Protein AF-A0A699UVT8-F1 (afdb_monomer)

Mean predicted aligned error: 17.48 Å

Solvent-accessible surface area (backbone atoms only — not comparable to full-atom values): 10999 Å² total; per-residue (Å²): 109,42,64,40,89,88,80,66,43,75,41,30,38,65,53,62,60,49,70,71,56,44,76,67,56,86,50,93,58,48,53,57,75,44,43,40,40,37,40,35,43,40,80,55,97,94,38,81,39,78,33,37,40,41,39,40,35,34,30,27,36,84,79,70,66,74,47,75,49,75,49,78,46,73,61,86,76,87,73,74,91,81,60,74,82,79,51,78,92,74,49,86,47,85,69,68,80,49,79,87,64,93,66,84,85,60,91,63,70,58,76,88,50,91,71,82,69,74,50,73,65,57,52,52,52,54,52,50,50,52,50,50,54,52,52,50,50,63,70,66,47,78,83,75,72,89,68,81,78,79,82,81,79,82,86,78,89,76,84,86,83,81,86,86,84,88,82,135

Sequence (168 aa):
LYIDEQSYAFLGAAWHRTPSGIRREHVLSFEATERAYRVAYQQYAGRWHLKSIWYNTLGSPVAGQPRRHLAEFLTTAIDTAQAATIPYSERAQYNDIFLRAPTPYDSTFWKNYTTLLPSSQLQLDLLDQTRQQRAAQLLAAPTTSATSPPLPPAPARRWWQGRLRYTY

pLDDT: mean 73.07, std 15.59, range [34.66, 92.5]

Nearest PDB structures (foldseek):
  7lhd-assembly1_FD  TM=3.473E-01  e=1.057E+00  Qubevirus durum
  6qvf-assembly2_C  TM=3.773E-01  e=4.600E+00  Thermus thermophilus
  8pn9-assembly1_G  TM=2.485E-01  e=5.768E+00  Homo sapiens

Secondary structure (DSSP, 8-state):
-EE-TTT--EEEEEEE--HHHHHT---TTEEEEEEEEEEEEEEETTEEEEEEEEEEEEEEESSS--EEEEEEEE------SS-----GGGSPPGGGGS--S-----TTGGGGS---PPPHHHHHHHHHHHHHHHHHHHHHS-------PPPPPPPP------------

Radius of gyration: 25.17 Å; Cα contacts (8 Å, |Δi|>4): 153; chains: 1; bounding box: 60×41×72 Å

Organism: Tanacetum cinerariifolium (NCBI:txid118510)

Foldseek 3Di:
DDADPPVRDDQKDKDWADQVRQVPPPPVFWRWRIWIKIWGWDDDPNDTDTAKIWIWTWTDTPDDDIDIDIDMDGDPDDDPPPDDDQPPVRPDDPPNVDDPDPDPDDPCPCVPPPPPDPPPVSVVVVVVVVVVVVVVVVVPPDPPDDDDDDDDPDDDDDDDDDDDDDDD

Structure (mmCIF, N/CA/C/O backbone):
data_AF-A0A699UVT8-F1
#
_entry.id   AF-A0A699UVT8-F1
#
loop_
_atom_site.group_PDB
_atom_site.id
_atom_site.type_symbol
_atom_site.label_atom_id
_atom_site.label_alt_id
_atom_site.label_comp_id
_atom_site.label_asym_id
_atom_site.label_entity_id
_atom_site.label_seq_id
_atom_site.pdbx_PDB_ins_code
_atom_site.Cartn_x
_atom_site.Cartn_y
_atom_site.Cartn_z
_atom_site.occupancy
_atom_site.B_iso_or_equiv
_atom_site.auth_seq_id
_atom_site.auth_comp_id
_atom_site.auth_asym_id
_atom_site.auth_atom_id
_atom_site.pdbx_PDB_model_num
ATOM 1 N N . LEU A 1 1 ? 7.852 -11.864 5.067 1.00 78.38 1 LEU A N 1
ATOM 2 C CA . LEU A 1 1 ? 6.516 -11.996 5.687 1.00 78.38 1 LEU A CA 1
ATOM 3 C C . LEU A 1 1 ? 6.748 -12.100 7.181 1.00 78.38 1 LEU A C 1
ATOM 5 O O . LEU A 1 1 ? 7.618 -12.869 7.563 1.00 78.38 1 LEU A O 1
ATOM 9 N N . TYR A 1 2 ? 6.059 -11.295 7.980 1.00 77.31 2 TYR A N 1
ATOM 10 C CA . TYR A 1 2 ? 6.202 -11.266 9.434 1.00 77.31 2 TYR A CA 1
ATOM 11 C C . TYR A 1 2 ? 4.899 -11.786 10.037 1.00 77.31 2 TYR A C 1
ATOM 13 O O . TYR A 1 2 ? 3.833 -11.254 9.721 1.00 77.31 2 TYR A O 1
ATOM 21 N N . ILE A 1 3 ? 4.986 -12.845 10.836 1.00 79.81 3 ILE A N 1
ATOM 22 C CA . ILE A 1 3 ? 3.843 -13.522 11.454 1.00 79.81 3 ILE A CA 1
ATOM 23 C C . ILE A 1 3 ? 4.110 -13.580 12.954 1.00 79.81 3 ILE A C 1
ATOM 25 O O . ILE A 1 3 ? 5.229 -13.881 13.359 1.00 79.81 3 ILE A O 1
ATOM 29 N N . ASP A 1 4 ? 3.099 -13.271 13.756 1.00 73.06 4 ASP A N 1
ATOM 30 C CA . ASP A 1 4 ? 3.128 -13.523 15.192 1.00 73.06 4 ASP A CA 1
ATOM 31 C C . ASP A 1 4 ? 2.895 -15.014 15.458 1.00 73.06 4 ASP A C 1
ATOM 33 O O . ASP A 1 4 ? 1.875 -15.557 15.047 1.00 73.06 4 ASP A O 1
ATOM 37 N N . GLU A 1 5 ? 3.825 -15.694 16.126 1.00 78.31 5 GLU A N 1
ATOM 38 C CA . GLU A 1 5 ? 3.782 -17.159 16.275 1.00 78.31 5 GLU A CA 1
ATOM 39 C C . GLU A 1 5 ? 2.687 -17.653 17.231 1.00 78.31 5 GLU A C 1
ATOM 41 O O . GLU A 1 5 ? 2.274 -18.807 17.140 1.00 78.31 5 GLU A O 1
ATOM 46 N N . GLN A 1 6 ? 2.193 -16.795 18.129 1.00 77.12 6 GLN A N 1
ATOM 47 C CA . GLN A 1 6 ? 1.164 -17.162 19.107 1.00 77.12 6 GLN A CA 1
ATOM 48 C C . GLN A 1 6 ? -0.251 -17.004 18.543 1.00 77.12 6 GLN A C 1
ATOM 50 O O . GLN A 1 6 ? -1.098 -17.877 18.720 1.00 77.12 6 GLN A O 1
ATOM 55 N N . SER A 1 7 ? -0.517 -15.889 17.861 1.00 74.75 7 SER A N 1
ATOM 56 C CA . SER A 1 7 ? -1.826 -15.578 17.273 1.00 74.75 7 SER A CA 1
ATOM 57 C C . SER A 1 7 ? -1.943 -15.944 15.794 1.00 74.75 7 SER A C 1
ATOM 59 O O . SER A 1 7 ? -3.034 -15.852 15.230 1.00 74.75 7 SER A O 1
ATOM 61 N N . TYR A 1 8 ? -0.833 -16.319 15.150 1.00 74.44 8 TYR A N 1
ATOM 62 C CA . TYR A 1 8 ? -0.709 -16.506 13.700 1.00 74.44 8 TYR A CA 1
ATOM 63 C C . TYR A 1 8 ? -1.121 -15.274 12.878 1.00 74.44 8 TYR A C 1
ATOM 65 O O . TYR A 1 8 ? -1.420 -15.373 11.685 1.00 74.44 8 TYR A O 1
ATOM 73 N N . ALA A 1 9 ? -1.132 -14.090 13.495 1.00 73.56 9 ALA A N 1
ATOM 74 C CA . ALA A 1 9 ? -1.496 -12.858 12.819 1.00 73.56 9 ALA A CA 1
ATOM 75 C C . ALA A 1 9 ? -0.382 -12.384 11.878 1.00 73.56 9 ALA A C 1
ATOM 77 O O . ALA A 1 9 ? 0.798 -12.370 12.230 1.00 73.56 9 ALA A O 1
ATOM 78 N N . PHE A 1 10 ? -0.762 -11.924 10.685 1.00 76.19 10 PHE A N 1
ATOM 79 C CA . PHE A 1 10 ? 0.161 -11.268 9.764 1.00 76.19 10 PHE A CA 1
ATOM 80 C C . PHE A 1 10 ? 0.490 -9.856 10.264 1.00 76.19 10 PHE A C 1
ATOM 82 O O . PHE A 1 10 ? -0.355 -8.964 10.247 1.00 76.19 10 PHE A O 1
ATOM 89 N N . LEU A 1 11 ? 1.738 -9.645 10.674 1.00 84.94 11 LEU A N 1
ATOM 90 C CA . LEU A 1 11 ? 2.239 -8.366 11.191 1.00 84.94 11 LEU A CA 1
ATOM 91 C C . LEU A 1 11 ? 2.677 -7.422 10.075 1.00 84.94 11 LEU A C 1
ATOM 93 O O . LEU A 1 11 ? 2.678 -6.199 10.216 1.00 84.94 11 LEU A O 1
ATOM 97 N N . GLY A 1 12 ? 3.047 -7.995 8.937 1.00 86.06 12 GLY A N 1
ATOM 98 C CA . GLY A 1 12 ? 3.445 -7.238 7.771 1.00 86.06 12 GLY A CA 1
ATOM 99 C C . GLY A 1 12 ? 4.111 -8.103 6.723 1.00 86.06 12 GLY A C 1
ATOM 100 O O . GLY A 1 12 ? 4.415 -9.281 6.918 1.00 86.06 12 GLY A O 1
ATOM 101 N N . ALA A 1 13 ? 4.390 -7.491 5.588 1.00 86.12 13 ALA A N 1
ATOM 102 C CA . ALA A 1 13 ? 5.147 -8.121 4.527 1.00 86.12 13 ALA A CA 1
ATOM 103 C C . ALA A 1 13 ? 5.916 -7.060 3.754 1.00 86.12 13 ALA A C 1
ATOM 105 O O . ALA A 1 13 ? 5.446 -5.941 3.575 1.00 86.12 13 ALA A O 1
ATOM 106 N N . ALA A 1 14 ? 7.094 -7.440 3.279 1.00 90.12 14 ALA A N 1
ATOM 107 C CA . ALA A 1 14 ? 7.831 -6.706 2.271 1.00 90.12 14 ALA A CA 1
ATOM 108 C C . ALA A 1 14 ? 8.101 -7.671 1.121 1.00 90.12 14 ALA A C 1
ATOM 110 O O . ALA A 1 14 ? 8.473 -8.825 1.356 1.00 90.12 14 ALA A O 1
ATOM 111 N N . TRP A 1 15 ? 7.857 -7.222 -0.101 1.00 89.38 15 TRP A N 1
ATOM 112 C CA . TRP A 1 15 ? 8.104 -8.014 -1.297 1.00 89.38 15 TRP A CA 1
ATOM 113 C C . TRP A 1 15 ? 8.377 -7.104 -2.487 1.00 89.38 15 TRP A C 1
ATOM 115 O O . TRP A 1 15 ? 8.015 -5.927 -2.507 1.00 89.38 15 TRP A O 1
ATOM 125 N N . HIS A 1 16 ? 9.005 -7.673 -3.504 1.00 91.25 16 HIS A N 1
ATOM 126 C CA . HIS A 1 16 ? 9.209 -7.015 -4.781 1.00 91.25 16 HIS A CA 1
ATOM 127 C C . HIS A 1 16 ? 8.876 -7.987 -5.908 1.00 91.25 16 HIS A C 1
ATOM 129 O O . HIS A 1 16 ? 8.914 -9.210 -5.737 1.00 91.25 16 HIS A O 1
ATOM 135 N N . ARG A 1 17 ? 8.534 -7.452 -7.077 1.00 86.81 17 ARG A N 1
ATOM 136 C CA . ARG A 1 17 ? 8.436 -8.278 -8.280 1.00 86.81 17 ARG A CA 1
ATOM 137 C C . ARG A 1 17 ? 9.840 -8.599 -8.780 1.00 86.81 17 ARG A C 1
ATOM 139 O O . ARG A 1 17 ? 10.752 -7.775 -8.703 1.00 86.81 17 ARG A O 1
ATOM 146 N N . THR A 1 18 ? 10.018 -9.804 -9.304 1.00 88.62 18 THR A N 1
ATOM 147 C CA . THR A 1 18 ? 11.233 -10.152 -10.043 1.00 88.62 18 THR A CA 1
ATOM 148 C C . THR A 1 18 ? 11.196 -9.495 -11.424 1.00 88.62 18 THR A C 1
ATOM 150 O O . THR A 1 18 ? 10.105 -9.290 -11.964 1.00 88.62 18 THR A O 1
ATOM 153 N N . PRO A 1 19 ? 12.349 -9.241 -12.067 1.00 86.00 19 PRO A N 1
ATOM 154 C CA . PRO A 1 19 ? 12.369 -8.710 -13.431 1.00 86.00 19 PRO A CA 1
ATOM 155 C C . PRO A 1 19 ? 11.558 -9.559 -14.424 1.00 86.00 19 PRO A C 1
ATOM 157 O O . PRO A 1 19 ? 10.893 -9.028 -15.308 1.00 86.00 19 PRO A O 1
ATOM 160 N N . SER A 1 20 ? 11.571 -10.888 -14.270 1.00 84.81 20 SER A N 1
ATOM 161 C CA . SER A 1 20 ? 10.762 -11.797 -15.089 1.00 84.81 20 SER A CA 1
ATOM 162 C C . SER A 1 20 ? 9.264 -11.688 -14.803 1.00 84.81 20 SER A C 1
ATOM 164 O O . SER A 1 20 ? 8.472 -11.773 -15.737 1.00 84.81 20 SER A O 1
ATOM 166 N N . GLY A 1 21 ? 8.875 -11.481 -13.543 1.00 84.00 21 GLY A N 1
ATOM 167 C CA . GLY A 1 21 ? 7.487 -11.242 -13.155 1.00 84.00 21 GLY A CA 1
ATOM 168 C C . GLY A 1 21 ? 6.950 -9.933 -13.724 1.00 84.00 21 GLY A C 1
ATOM 169 O O . GLY A 1 21 ? 5.836 -9.914 -14.232 1.00 84.00 21 GLY A O 1
ATOM 170 N N . ILE A 1 22 ? 7.765 -8.875 -13.721 1.00 86.00 22 ILE A N 1
ATOM 171 C CA . ILE A 1 22 ? 7.383 -7.574 -14.282 1.00 86.00 22 ILE A CA 1
ATOM 172 C C . ILE A 1 22 ? 7.185 -7.661 -15.800 1.00 86.00 22 ILE A C 1
ATOM 174 O O . ILE A 1 22 ? 6.168 -7.206 -16.305 1.00 86.00 22 ILE A O 1
ATOM 178 N N . ARG A 1 23 ? 8.091 -8.327 -16.532 1.00 82.00 23 ARG A N 1
ATOM 179 C CA . ARG A 1 23 ? 7.949 -8.513 -17.992 1.00 82.00 23 ARG A CA 1
ATOM 180 C C . ARG A 1 23 ? 6.681 -9.266 -18.410 1.00 82.00 23 ARG A C 1
ATOM 182 O O . ARG A 1 23 ? 6.268 -9.157 -19.557 1.00 82.00 23 ARG A O 1
ATOM 189 N N . ARG A 1 24 ? 6.101 -10.067 -17.511 1.00 82.06 24 ARG A N 1
ATOM 190 C CA . ARG A 1 24 ? 4.865 -10.829 -17.751 1.00 82.06 24 ARG A CA 1
ATOM 191 C C . ARG A 1 24 ? 3.601 -10.060 -17.359 1.00 82.06 24 ARG A C 1
ATOM 193 O O . ARG A 1 24 ? 2.504 -10.511 -17.676 1.00 82.06 24 ARG A O 1
ATOM 200 N N . GLU A 1 25 ? 3.724 -8.932 -16.661 1.00 76.12 25 GLU A N 1
ATOM 201 C CA . GLU A 1 25 ? 2.588 -8.058 -16.379 1.00 76.12 25 GLU A CA 1
ATOM 202 C C . GLU A 1 25 ? 2.252 -7.276 -17.657 1.00 76.12 25 GLU A C 1
ATOM 204 O O . GLU A 1 25 ? 2.915 -6.303 -18.003 1.00 76.12 25 GLU A O 1
ATOM 209 N N . HIS A 1 26 ? 1.212 -7.700 -18.374 1.00 61.81 26 HIS A N 1
ATOM 210 C CA . HIS A 1 26 ? 0.688 -6.972 -19.532 1.00 61.81 26 HIS A CA 1
ATOM 211 C C . HIS A 1 26 ? -0.073 -5.713 -19.084 1.00 61.81 26 HIS A C 1
ATOM 213 O O . HIS A 1 26 ? -1.300 -5.649 -19.144 1.00 61.81 26 HIS A O 1
ATOM 219 N N . VAL A 1 27 ? 0.649 -4.704 -18.592 1.00 65.06 27 VAL A N 1
ATOM 220 C CA . VAL A 1 27 ? 0.073 -3.399 -18.250 1.00 65.06 27 VAL A CA 1
ATOM 221 C C . VAL A 1 27 ? 0.174 -2.501 -19.476 1.00 65.06 27 VAL A C 1
ATOM 223 O O . VAL A 1 27 ? 1.242 -1.998 -19.805 1.00 65.06 27 VAL A O 1
ATOM 226 N N . LEU A 1 28 ? -0.962 -2.294 -20.145 1.00 56.59 28 LEU A N 1
ATOM 227 C CA . LEU A 1 28 ? -1.067 -1.611 -21.444 1.00 56.59 28 LEU A CA 1
ATOM 228 C C . LEU A 1 28 ? -0.545 -0.162 -21.471 1.00 56.59 28 LEU A C 1
ATOM 230 O O . LEU A 1 28 ? -0.414 0.412 -22.545 1.00 56.59 28 LEU A O 1
ATOM 234 N N . SER A 1 29 ? -0.275 0.451 -20.318 1.00 67.06 29 SER A N 1
ATOM 235 C CA . SER A 1 29 ? 0.058 1.875 -20.210 1.00 67.06 29 SER A CA 1
ATOM 236 C C . SER A 1 29 ? 1.359 2.178 -19.464 1.00 67.06 29 SER A C 1
ATOM 238 O O . SER A 1 29 ? 1.746 3.347 -19.407 1.00 67.06 29 SER A O 1
ATOM 240 N N . PHE A 1 30 ? 2.037 1.176 -18.889 1.00 73.94 30 PHE A N 1
ATOM 241 C CA . PHE A 1 30 ? 3.203 1.417 -18.036 1.00 73.94 30 PHE A CA 1
ATOM 242 C C . PHE A 1 30 ? 4.158 0.218 -17.967 1.00 73.94 30 PHE A C 1
ATOM 244 O O . PHE A 1 30 ? 3.864 -0.793 -17.325 1.00 73.94 30 PHE A O 1
ATOM 251 N N . GLU A 1 31 ? 5.336 0.370 -18.567 1.00 82.75 31 GLU A N 1
ATOM 252 C CA . GLU A 1 31 ? 6.426 -0.601 -18.508 1.00 82.75 31 GLU A CA 1
ATOM 253 C C . GLU A 1 31 ? 7.241 -0.383 -17.233 1.00 82.75 31 GLU A C 1
ATOM 255 O O . GLU A 1 31 ? 8.110 0.489 -17.155 1.00 82.75 31 GLU A O 1
ATOM 260 N N . ALA A 1 32 ? 6.935 -1.162 -16.197 1.00 85.56 32 ALA A N 1
ATOM 261 C CA . ALA A 1 32 ? 7.694 -1.118 -14.957 1.00 85.56 32 ALA A CA 1
ATOM 262 C C . ALA A 1 32 ? 9.070 -1.792 -15.118 1.00 85.56 32 ALA A C 1
ATOM 264 O O . ALA A 1 32 ? 9.221 -2.793 -15.813 1.00 85.56 32 ALA A O 1
ATOM 265 N N . THR A 1 33 ? 10.070 -1.268 -14.420 1.00 87.19 33 THR A N 1
ATOM 266 C CA . THR A 1 33 ? 11.385 -1.893 -14.217 1.00 87.19 33 THR A CA 1
ATOM 267 C C . THR A 1 33 ? 11.578 -2.314 -12.764 1.00 87.19 33 THR A C 1
ATOM 269 O O . THR A 1 33 ? 12.267 -3.296 -12.491 1.00 87.19 33 THR A O 1
ATOM 272 N N . GLU A 1 34 ? 10.902 -1.634 -11.836 1.00 89.06 34 GLU A N 1
ATOM 273 C CA . GLU A 1 34 ? 10.904 -1.949 -10.411 1.00 89.06 34 GLU A CA 1
ATOM 274 C C . GLU A 1 34 ? 9.481 -1.889 -9.863 1.00 89.06 34 GLU A C 1
ATOM 276 O O . GLU A 1 34 ? 8.727 -0.967 -10.176 1.00 89.06 34 GLU A O 1
ATOM 281 N N . ARG A 1 35 ? 9.128 -2.848 -9.003 1.00 89.56 35 ARG A N 1
ATOM 282 C CA . ARG A 1 35 ? 7.918 -2.803 -8.174 1.00 89.56 35 ARG A CA 1
ATOM 283 C C . ARG A 1 35 ? 8.237 -3.372 -6.803 1.00 89.56 35 ARG A C 1
ATOM 285 O O . ARG A 1 35 ? 8.572 -4.555 -6.700 1.00 89.56 35 ARG A O 1
ATOM 292 N N . ALA A 1 36 ? 8.116 -2.547 -5.774 1.00 90.81 36 ALA A N 1
ATOM 293 C CA . ALA A 1 36 ? 8.376 -2.921 -4.394 1.00 90.81 36 ALA A CA 1
ATOM 294 C C . ALA A 1 36 ? 7.235 -2.456 -3.488 1.00 90.81 36 ALA A C 1
ATOM 296 O O . ALA A 1 36 ? 6.630 -1.402 -3.698 1.00 90.81 36 ALA A O 1
ATOM 297 N N . TYR A 1 37 ? 6.949 -3.277 -2.487 1.00 91.81 37 TYR A N 1
ATOM 298 C CA . TYR A 1 37 ? 5.797 -3.139 -1.616 1.00 91.81 37 TYR A CA 1
ATOM 299 C C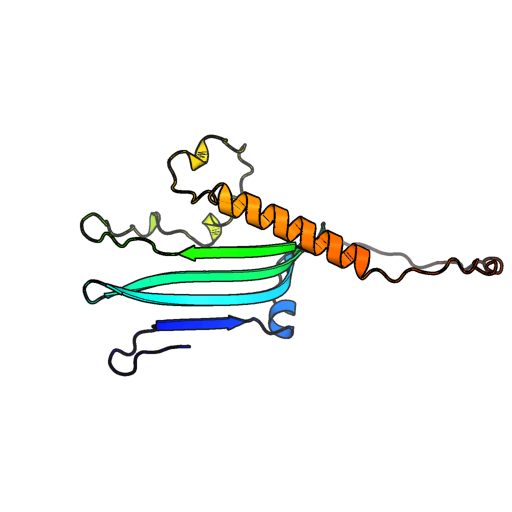 . TYR A 1 37 ? 6.207 -3.425 -0.179 1.00 91.81 37 TYR A C 1
ATOM 301 O O . TYR A 1 37 ? 6.997 -4.337 0.089 1.00 91.81 37 TYR A O 1
ATOM 309 N N . ARG A 1 38 ? 5.620 -2.679 0.751 1.00 91.75 38 ARG A N 1
ATOM 310 C CA . ARG A 1 38 ? 5.682 -2.975 2.178 1.00 91.75 38 ARG A CA 1
ATOM 311 C C . ARG A 1 38 ? 4.342 -2.661 2.822 1.00 91.75 38 ARG A C 1
ATOM 313 O O . ARG A 1 38 ? 3.756 -1.618 2.556 1.00 91.75 38 ARG A O 1
ATOM 320 N N . VAL A 1 39 ? 3.888 -3.550 3.691 1.00 90.88 39 VAL A N 1
ATOM 321 C CA . VAL A 1 39 ? 2.711 -3.357 4.536 1.00 90.88 39 VAL A CA 1
ATOM 322 C C . VAL A 1 39 ? 3.070 -3.689 5.975 1.00 90.88 39 VAL A C 1
ATOM 324 O O . VAL A 1 39 ? 3.821 -4.637 6.219 1.00 90.88 39 VAL A O 1
ATOM 327 N N . ALA A 1 40 ? 2.537 -2.915 6.911 1.00 88.38 40 ALA A N 1
ATOM 328 C CA . ALA A 1 40 ? 2.661 -3.166 8.339 1.00 88.38 40 ALA A CA 1
ATOM 329 C C . ALA A 1 40 ? 1.307 -3.005 9.030 1.00 88.38 40 ALA A C 1
ATOM 331 O O . ALA A 1 40 ? 0.504 -2.141 8.660 1.00 88.38 40 ALA A O 1
ATOM 332 N N . TYR A 1 41 ? 1.090 -3.813 10.061 1.00 88.31 41 TYR A N 1
ATOM 333 C CA . TYR A 1 41 ? -0.075 -3.774 10.932 1.00 88.31 41 TYR A CA 1
ATOM 334 C C . TYR A 1 41 ? 0.353 -3.399 12.356 1.00 88.31 41 TYR A C 1
ATOM 336 O O . TYR A 1 41 ? 1.485 -3.646 12.764 1.00 88.31 41 TYR A O 1
ATOM 344 N N . GLN A 1 42 ? -0.551 -2.783 13.112 1.00 87.81 42 GLN A N 1
ATOM 345 C CA . GLN A 1 42 ? -0.378 -2.491 14.535 1.00 87.81 42 GLN A CA 1
ATOM 346 C C . GLN A 1 42 ? -1.564 -3.043 15.322 1.00 87.81 42 GLN A C 1
ATOM 348 O O . GLN A 1 42 ? -2.694 -3.041 14.827 1.00 87.81 42 GLN A O 1
ATOM 353 N N . GLN A 1 43 ? -1.317 -3.496 16.546 1.00 88.44 43 GLN A N 1
ATOM 354 C CA . GLN A 1 43 ? -2.383 -3.937 17.434 1.00 88.44 43 GLN A CA 1
ATOM 355 C C . GLN A 1 43 ? -3.009 -2.726 18.141 1.00 88.44 43 GLN A C 1
ATOM 357 O O . GLN A 1 43 ? -2.301 -1.859 18.651 1.00 88.44 43 GLN A O 1
ATOM 362 N N . TYR A 1 44 ? -4.336 -2.660 18.170 1.00 87.12 44 TYR A N 1
ATOM 363 C CA . TYR A 1 44 ? -5.102 -1.645 18.890 1.00 87.12 44 TYR A CA 1
ATOM 364 C C . TYR A 1 44 ? -6.431 -2.253 19.351 1.00 87.12 44 TYR A C 1
ATOM 366 O O . TYR A 1 44 ? -7.085 -2.956 18.584 1.00 87.12 44 TYR A O 1
ATOM 374 N N . ALA A 1 45 ? -6.804 -2.040 20.617 1.00 87.69 45 ALA A N 1
ATOM 375 C CA . ALA A 1 45 ? -8.023 -2.597 21.222 1.00 87.69 45 ALA A CA 1
ATOM 376 C C . ALA A 1 45 ? -8.217 -4.115 20.971 1.00 87.69 45 ALA A C 1
ATOM 378 O O . ALA A 1 45 ? -9.312 -4.585 20.667 1.00 87.69 45 ALA A O 1
ATOM 379 N N . GLY A 1 46 ? -7.129 -4.891 21.056 1.00 85.94 46 GLY A N 1
ATOM 380 C CA . GLY A 1 46 ? -7.150 -6.347 20.862 1.00 85.94 46 GLY A CA 1
ATOM 381 C C . GLY A 1 46 ? -7.289 -6.815 19.407 1.00 85.94 46 GLY A C 1
ATOM 382 O O . GLY A 1 46 ? -7.397 -8.016 19.173 1.00 85.94 46 GLY A O 1
ATOM 383 N N . ARG A 1 47 ? -7.265 -5.908 18.422 1.00 85.69 47 ARG A N 1
ATOM 384 C CA . ARG A 1 47 ? -7.370 -6.229 16.990 1.00 85.69 47 ARG A CA 1
ATOM 385 C C . ARG A 1 47 ? -6.166 -5.702 16.214 1.00 85.69 47 ARG A C 1
ATOM 387 O O . ARG A 1 47 ? -5.539 -4.721 16.605 1.00 85.69 47 ARG A O 1
ATOM 394 N N . TRP A 1 48 ? -5.842 -6.358 15.103 1.00 85.94 48 TRP A N 1
ATOM 395 C CA . TRP A 1 48 ? -4.813 -5.896 14.173 1.00 85.94 48 TRP A CA 1
ATOM 396 C C . TRP A 1 48 ? -5.413 -4.915 13.168 1.00 85.94 48 TRP A C 1
ATOM 398 O O . TRP A 1 48 ? -6.408 -5.212 12.509 1.00 85.94 48 TRP A O 1
ATOM 408 N N . HIS A 1 49 ? -4.789 -3.749 13.040 1.00 87.00 49 HIS A N 1
ATOM 409 C CA . HIS A 1 49 ? -5.200 -2.679 12.139 1.00 87.00 49 HIS A CA 1
ATOM 410 C C . HIS A 1 49 ? -4.060 -2.308 11.201 1.00 87.00 49 HIS A C 1
ATOM 412 O O . HIS A 1 49 ? -2.888 -2.398 11.564 1.00 87.00 49 HIS A O 1
ATOM 418 N N . LEU A 1 50 ? -4.398 -1.870 9.989 1.00 88.81 50 LEU A N 1
ATOM 419 C CA . LEU A 1 50 ? -3.406 -1.385 9.036 1.00 88.81 50 LEU A CA 1
ATOM 420 C C . LEU A 1 50 ? -2.660 -0.186 9.638 1.00 88.81 50 LEU A C 1
ATOM 422 O O . LEU A 1 50 ? -3.292 0.777 10.072 1.00 88.81 50 LEU A O 1
ATOM 426 N N . LYS A 1 51 ? -1.326 -0.240 9.662 1.00 89.44 51 LYS A N 1
ATOM 427 C CA . LYS A 1 51 ? -0.470 0.861 10.121 1.00 89.44 51 LYS A CA 1
ATOM 428 C C . LYS A 1 51 ? 0.091 1.642 8.951 1.00 89.44 51 LYS A C 1
ATOM 430 O O . LYS A 1 51 ? -0.009 2.864 8.930 1.00 89.44 51 LYS A O 1
ATOM 435 N N . SER A 1 52 ? 0.698 0.955 7.995 1.00 89.12 52 SER A N 1
ATOM 436 C CA . SER A 1 52 ? 1.279 1.627 6.844 1.00 89.12 52 SER A CA 1
ATOM 437 C C . SER A 1 52 ? 1.288 0.754 5.606 1.00 89.12 52 SER A C 1
ATOM 439 O O . SER A 1 52 ? 1.376 -0.474 5.682 1.00 89.12 52 SER A O 1
ATOM 441 N N . ILE A 1 53 ? 1.211 1.421 4.459 1.00 91.44 53 ILE A N 1
ATOM 442 C CA . ILE A 1 53 ? 1.491 0.845 3.149 1.00 91.44 53 ILE A CA 1
ATOM 443 C C . ILE A 1 53 ? 2.538 1.731 2.499 1.00 91.44 53 ILE A C 1
ATOM 445 O O . ILE A 1 53 ? 2.448 2.955 2.539 1.00 91.44 53 ILE A O 1
ATOM 449 N N . TRP A 1 54 ? 3.523 1.099 1.890 1.00 92.50 54 TRP A N 1
ATOM 450 C CA . TRP A 1 54 ? 4.492 1.748 1.036 1.00 92.50 54 TRP A CA 1
ATOM 451 C C . TRP A 1 54 ? 4.518 1.018 -0.297 1.00 92.50 54 TRP A C 1
ATOM 453 O O . TRP A 1 54 ? 4.614 -0.212 -0.353 1.00 92.50 54 TRP A O 1
ATOM 463 N N . TYR A 1 55 ? 4.422 1.792 -1.363 1.00 90.19 55 TYR A N 1
ATOM 464 C CA . TYR A 1 55 ? 4.462 1.329 -2.734 1.00 90.19 55 TYR A CA 1
ATOM 465 C C . TYR A 1 55 ? 5.455 2.182 -3.503 1.00 90.19 55 TYR A C 1
ATOM 467 O O . TYR A 1 55 ? 5.370 3.409 -3.495 1.00 90.19 55 TYR A O 1
ATOM 475 N N . ASN A 1 56 ? 6.367 1.518 -4.201 1.00 90.19 56 ASN A N 1
ATOM 476 C CA . ASN A 1 56 ? 7.283 2.163 -5.120 1.00 90.19 56 ASN A CA 1
ATOM 477 C C . ASN A 1 56 ? 7.287 1.415 -6.441 1.00 90.19 56 ASN A C 1
ATOM 479 O O . ASN A 1 56 ? 7.407 0.187 -6.490 1.00 90.19 56 ASN A O 1
ATOM 483 N N . THR A 1 57 ? 7.166 2.167 -7.521 1.00 89.56 57 THR A N 1
ATOM 484 C CA . THR A 1 57 ? 7.284 1.651 -8.873 1.00 89.56 57 THR A CA 1
ATOM 485 C C . THR A 1 57 ? 8.096 2.606 -9.718 1.00 89.56 57 THR A C 1
ATOM 487 O O . THR A 1 57 ? 7.794 3.794 -9.789 1.00 89.56 57 THR A O 1
ATOM 490 N N . LEU A 1 58 ? 9.116 2.077 -10.381 1.00 89.81 58 LEU A N 1
ATOM 491 C CA . LEU A 1 58 ? 9.869 2.784 -11.406 1.00 89.81 58 LEU A CA 1
ATOM 492 C C . LEU A 1 58 ? 9.497 2.188 -12.755 1.00 89.81 58 LEU A C 1
ATOM 494 O O . LEU A 1 58 ? 9.393 0.969 -12.888 1.00 89.81 58 LEU A O 1
ATOM 498 N N . GLY A 1 59 ? 9.290 3.040 -13.746 1.00 87.06 59 GLY A N 1
ATOM 499 C CA . GLY A 1 59 ? 9.020 2.594 -15.100 1.00 87.06 59 GLY A CA 1
ATOM 500 C C . GLY A 1 59 ? 8.711 3.742 -16.036 1.00 87.06 59 GLY A C 1
ATOM 501 O O . GLY A 1 59 ? 8.716 4.910 -15.637 1.00 87.06 59 GLY A O 1
ATOM 502 N N . SER A 1 60 ? 8.417 3.386 -17.274 1.00 83.75 60 SER A N 1
ATOM 503 C CA . SER A 1 60 ? 8.117 4.336 -18.335 1.00 83.75 60 SER A CA 1
ATOM 504 C C . SER A 1 60 ? 6.692 4.112 -18.832 1.00 83.75 60 SER A C 1
ATOM 506 O O . SER A 1 60 ? 6.320 2.977 -19.136 1.00 83.75 60 SER A O 1
ATOM 508 N N . PRO A 1 61 ? 5.858 5.159 -18.922 1.00 79.44 61 PRO A N 1
ATOM 509 C CA . PRO A 1 61 ? 4.625 5.056 -19.685 1.00 79.44 61 PRO A CA 1
ATOM 510 C C . PRO A 1 61 ? 4.948 4.811 -21.165 1.00 79.44 61 PRO A C 1
ATOM 512 O O . PRO A 1 61 ? 5.995 5.239 -21.647 1.00 79.44 61 PRO A O 1
ATOM 515 N N . VAL A 1 62 ? 4.025 4.174 -21.895 1.00 74.19 62 VAL A N 1
ATOM 516 C CA . VAL A 1 62 ? 4.179 3.881 -23.341 1.00 74.19 62 VAL A CA 1
ATOM 517 C C . VAL A 1 62 ? 4.504 5.143 -24.150 1.00 74.19 62 VAL A C 1
ATOM 519 O O . VAL A 1 62 ? 5.265 5.100 -25.112 1.00 74.19 62 VAL A O 1
ATOM 522 N N . ALA A 1 63 ? 3.964 6.285 -23.723 1.00 73.44 63 ALA A N 1
ATOM 523 C CA . ALA A 1 63 ? 4.363 7.601 -24.192 1.00 73.44 63 ALA A CA 1
ATOM 524 C C . ALA A 1 63 ? 4.736 8.473 -22.987 1.00 73.44 63 ALA A C 1
ATOM 526 O O . ALA A 1 63 ? 3.882 8.813 -22.166 1.00 73.44 63 ALA A O 1
ATOM 527 N 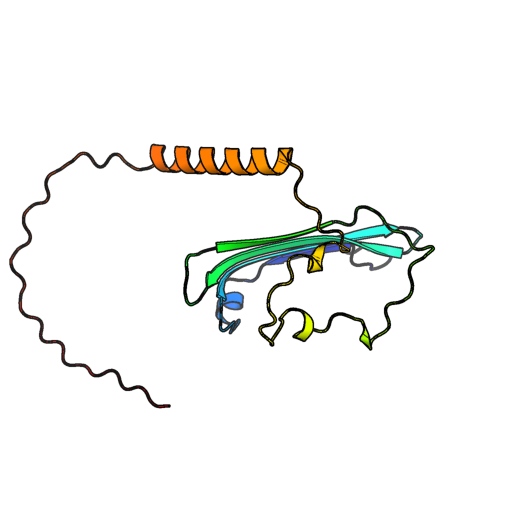N . GLY A 1 64 ? 6.015 8.832 -22.873 1.00 73.69 64 GLY A N 1
ATOM 528 C CA . GLY A 1 64 ? 6.51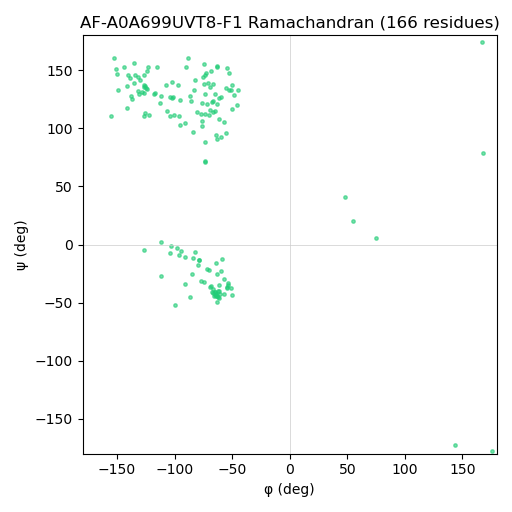0 9.754 -21.855 1.00 73.69 64 GLY A CA 1
ATOM 529 C C . GLY A 1 64 ? 7.888 9.380 -21.323 1.00 73.69 64 GLY A C 1
ATOM 530 O O . GLY A 1 64 ? 8.562 8.497 -21.842 1.00 73.69 64 GLY A O 1
ATOM 531 N N . GLN A 1 65 ? 8.313 10.099 -20.288 1.00 82.00 65 GLN A N 1
ATOM 532 C CA . GLN A 1 65 ? 9.607 9.886 -19.644 1.00 82.00 65 GLN A CA 1
ATOM 533 C C . GLN A 1 65 ? 9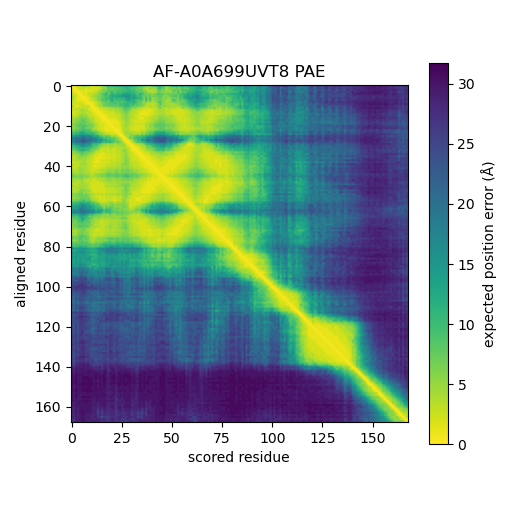.497 8.868 -18.501 1.00 82.00 65 GLN A C 1
ATOM 535 O O . GLN A 1 65 ? 8.428 8.767 -17.883 1.00 82.00 65 GLN A O 1
ATOM 540 N N . PRO A 1 66 ? 10.594 8.155 -18.177 1.00 86.56 66 PRO A N 1
ATOM 541 C CA . PRO A 1 66 ? 10.667 7.335 -16.980 1.00 86.56 66 PRO A CA 1
ATOM 542 C C . PRO A 1 66 ? 10.259 8.146 -15.752 1.00 86.56 66 PRO A C 1
ATOM 544 O O . PRO A 1 66 ? 10.711 9.276 -15.554 1.00 86.56 66 PRO A O 1
ATOM 547 N N . ARG A 1 67 ? 9.403 7.571 -14.915 1.00 83.31 67 ARG A N 1
ATOM 548 C CA . ARG A 1 67 ? 8.931 8.215 -13.692 1.00 83.31 67 ARG A CA 1
ATOM 549 C C . ARG A 1 67 ? 8.836 7.216 -12.554 1.00 83.31 67 ARG A C 1
ATOM 551 O O . ARG A 1 67 ? 8.515 6.041 -12.743 1.00 83.31 67 ARG A O 1
ATOM 558 N N . ARG A 1 68 ? 9.113 7.715 -11.352 1.00 85.19 68 ARG A N 1
ATOM 559 C CA . ARG A 1 68 ? 8.939 6.974 -10.109 1.00 85.19 68 ARG A CA 1
ATOM 560 C C . ARG A 1 68 ? 7.585 7.326 -9.505 1.00 85.19 68 ARG A C 1
ATOM 562 O O . ARG A 1 68 ? 7.294 8.491 -9.258 1.00 85.19 68 ARG A O 1
ATOM 569 N N . HIS A 1 69 ? 6.775 6.307 -9.268 1.00 84.06 69 HIS A N 1
ATOM 570 C CA . HIS A 1 69 ? 5.526 6.388 -8.533 1.00 84.06 69 HIS A CA 1
ATOM 571 C C . HIS A 1 69 ? 5.759 5.888 -7.118 1.00 84.06 69 HIS A C 1
ATOM 573 O O . HIS A 1 69 ? 5.982 4.696 -6.915 1.00 84.06 69 HIS A O 1
ATOM 579 N N . LEU A 1 70 ? 5.685 6.805 -6.162 1.00 86.31 70 LEU A N 1
ATOM 580 C CA . LEU A 1 70 ? 5.719 6.497 -4.744 1.00 86.31 70 LEU A CA 1
ATOM 581 C C . LEU A 1 70 ? 4.345 6.802 -4.153 1.00 86.31 70 LEU A C 1
ATOM 583 O O . LEU A 1 70 ? 3.806 7.886 -4.367 1.00 86.31 70 LEU A O 1
ATOM 587 N N . ALA A 1 71 ? 3.777 5.831 -3.449 1.00 82.81 71 ALA A N 1
ATOM 588 C CA . ALA A 1 71 ? 2.563 6.020 -2.674 1.00 82.81 71 ALA A CA 1
ATOM 589 C C . ALA A 1 71 ? 2.795 5.510 -1.256 1.00 82.81 71 ALA A C 1
ATOM 591 O O . ALA A 1 71 ? 3.287 4.398 -1.049 1.00 82.81 71 ALA A O 1
ATOM 592 N N . GLU A 1 72 ? 2.423 6.340 -0.291 1.00 85.56 72 GLU A N 1
ATOM 593 C CA . GLU A 1 72 ? 2.539 6.043 1.126 1.00 85.56 72 GLU A CA 1
ATOM 594 C C . GLU A 1 72 ? 1.189 6.252 1.792 1.00 85.56 72 GLU A C 1
ATOM 596 O O . GLU A 1 72 ? 0.475 7.217 1.524 1.00 85.56 72 GLU A O 1
ATOM 601 N N . PHE A 1 73 ? 0.848 5.321 2.666 1.00 86.25 73 PHE A N 1
ATOM 602 C CA . PHE A 1 73 ? -0.292 5.414 3.554 1.00 86.25 73 PHE A CA 1
ATOM 603 C C . PHE A 1 73 ? 0.214 5.223 4.977 1.00 86.25 73 PHE A C 1
ATOM 605 O O . PHE A 1 73 ? 0.988 4.297 5.239 1.00 86.25 73 PHE A O 1
ATOM 612 N N . LEU A 1 74 ? -0.240 6.074 5.894 1.00 86.75 74 LEU A N 1
ATOM 613 C CA . LEU A 1 74 ? 0.092 5.990 7.307 1.00 86.75 74 LEU A CA 1
ATOM 614 C C . LEU A 1 74 ? -1.154 6.243 8.153 1.00 86.75 74 LEU A C 1
ATOM 616 O O . LEU A 1 74 ? -1.778 7.297 8.065 1.00 86.75 74 LEU A O 1
ATOM 620 N N . THR A 1 75 ? -1.460 5.298 9.031 1.00 84.69 75 THR A N 1
ATOM 621 C CA . THR A 1 75 ? -2.488 5.457 10.056 1.00 84.69 75 THR A CA 1
ATOM 622 C C . THR A 1 75 ? -1.943 6.313 11.196 1.00 84.69 75 THR A C 1
ATOM 624 O O . THR A 1 75 ? -1.037 5.896 11.935 1.00 84.69 75 THR A O 1
ATOM 627 N N . THR A 1 76 ? -2.507 7.511 11.335 1.00 84.12 76 THR A N 1
ATOM 628 C CA . THR A 1 76 ? -2.178 8.484 12.388 1.00 84.12 76 THR A CA 1
ATOM 629 C C . THR A 1 76 ? -3.054 8.318 13.627 1.00 84.12 76 THR A C 1
ATOM 631 O O . THR A 1 76 ? -2.559 8.476 14.739 1.00 84.12 76 THR A O 1
ATOM 634 N N . ALA A 1 77 ? -4.316 7.923 13.453 1.00 82.44 77 ALA A N 1
ATOM 635 C CA . ALA A 1 77 ? -5.256 7.638 14.531 1.00 82.44 77 ALA A CA 1
ATOM 636 C C . ALA A 1 77 ? -6.166 6.458 14.160 1.00 82.44 77 ALA A C 1
ATOM 638 O O . ALA A 1 77 ? -6.417 6.203 12.982 1.00 82.44 77 ALA A O 1
ATOM 639 N N . ILE A 1 78 ? -6.651 5.741 15.176 1.00 84.44 78 ILE A N 1
ATOM 640 C CA . ILE A 1 78 ? -7.678 4.708 15.032 1.00 84.44 78 ILE A CA 1
ATOM 641 C C . ILE A 1 78 ? -8.835 5.110 15.940 1.00 84.44 78 ILE A C 1
ATOM 643 O O . ILE A 1 78 ? -8.695 5.073 17.160 1.00 84.44 78 ILE A O 1
ATOM 647 N N . ASP A 1 79 ? -9.965 5.473 15.341 1.00 83.94 79 ASP A N 1
ATOM 648 C CA . ASP A 1 79 ? -11.226 5.654 16.054 1.00 83.94 79 ASP A CA 1
ATOM 649 C C . ASP A 1 79 ? -12.146 4.477 15.721 1.00 83.94 79 ASP A C 1
ATOM 651 O O . ASP A 1 79 ? -12.527 4.270 14.570 1.00 83.94 79 ASP A O 1
ATOM 655 N N . THR A 1 80 ? -12.456 3.672 16.735 1.00 82.12 80 THR A N 1
ATOM 656 C CA . THR A 1 80 ? -13.390 2.542 16.613 1.00 82.12 80 THR A CA 1
ATOM 657 C C . THR A 1 80 ? -14.757 2.837 17.221 1.00 82.12 80 THR A C 1
ATOM 659 O O . THR A 1 80 ? -15.672 2.038 17.042 1.00 82.12 80 THR A O 1
ATOM 662 N N . ALA A 1 81 ? -14.922 3.972 17.908 1.00 82.38 81 ALA A N 1
ATOM 663 C CA . ALA A 1 81 ? -16.165 4.330 18.579 1.00 82.38 81 ALA A CA 1
ATOM 664 C C . ALA A 1 81 ? -17.244 4.774 17.582 1.00 82.38 81 ALA A C 1
ATOM 666 O O . ALA A 1 81 ? -18.424 4.516 17.805 1.00 82.38 81 ALA A O 1
ATOM 667 N N . GLN A 1 82 ? -16.842 5.407 16.474 1.00 73.19 82 GLN A N 1
ATOM 668 C CA . GLN A 1 82 ? -17.761 5.907 15.440 1.00 73.19 82 GLN A CA 1
ATOM 669 C C . GLN A 1 82 ? -17.661 5.166 14.098 1.00 73.19 82 GLN A C 1
ATOM 671 O O . GLN A 1 82 ? -18.344 5.518 13.137 1.00 73.19 82 GLN A O 1
ATOM 676 N N . ALA A 1 83 ? -16.818 4.136 14.003 1.00 70.31 83 ALA A N 1
ATOM 677 C CA . ALA A 1 83 ? -16.587 3.435 12.747 1.00 70.31 83 ALA A CA 1
ATOM 678 C C . ALA A 1 83 ? -17.752 2.488 12.406 1.00 70.31 83 ALA A C 1
ATOM 680 O O . ALA A 1 83 ? -17.892 1.410 12.987 1.00 70.31 83 ALA A O 1
ATOM 681 N N . ALA A 1 84 ? -18.568 2.865 11.419 1.00 74.38 84 ALA A N 1
ATOM 682 C CA . ALA A 1 84 ? -19.532 1.956 10.811 1.00 74.38 84 ALA A CA 1
ATOM 683 C C . ALA A 1 84 ? -18.818 0.922 9.925 1.00 74.38 84 ALA A C 1
ATOM 685 O O . ALA A 1 84 ? -17.798 1.202 9.291 1.00 74.38 84 ALA A O 1
ATOM 686 N N . THR A 1 85 ? -19.365 -0.294 9.854 1.00 78.31 85 THR A N 1
ATOM 687 C CA . THR A 1 85 ? -18.870 -1.289 8.893 1.00 78.31 85 THR A CA 1
ATOM 688 C C . THR A 1 85 ? -19.200 -0.814 7.484 1.00 78.31 85 THR A C 1
ATOM 690 O O . THR A 1 85 ? -20.372 -0.623 7.178 1.00 78.31 85 THR A O 1
ATOM 693 N N . ILE A 1 86 ? -18.188 -0.670 6.621 1.00 76.50 86 ILE A N 1
ATOM 694 C CA . ILE A 1 86 ? -18.398 -0.281 5.221 1.00 76.50 86 ILE A CA 1
ATOM 695 C C . ILE A 1 86 ? -19.183 -1.406 4.516 1.00 76.50 86 ILE A C 1
ATOM 697 O O . ILE A 1 86 ? -18.662 -2.537 4.406 1.00 76.50 86 ILE A O 1
ATOM 701 N N . PRO A 1 87 ? -20.426 -1.144 4.063 1.00 79.50 87 PRO A N 1
ATOM 702 C CA . PRO A 1 87 ? -21.241 -2.137 3.379 1.00 79.50 87 PRO A CA 1
ATOM 703 C C . PRO A 1 87 ? -20.565 -2.552 2.075 1.00 79.50 87 PRO A C 1
ATOM 705 O O . PRO A 1 87 ? -19.789 -1.802 1.489 1.00 79.50 87 PRO A O 1
ATOM 708 N N . TYR A 1 88 ? -20.833 -3.775 1.617 1.00 73.94 88 TYR A N 1
ATOM 709 C CA . TYR A 1 88 ? -20.122 -4.355 0.473 1.00 73.94 88 TYR A CA 1
ATOM 710 C C . TYR A 1 88 ? -20.165 -3.468 -0.782 1.00 73.94 88 TYR A C 1
ATOM 712 O O . TYR A 1 88 ? -19.157 -3.347 -1.471 1.00 73.94 88 TYR A O 1
ATOM 720 N N . SER A 1 89 ? -21.299 -2.807 -1.027 1.00 76.62 89 SER A N 1
ATOM 721 C CA . SER A 1 89 ? -21.512 -1.879 -2.143 1.00 76.62 89 SER A CA 1
ATOM 722 C C . SER A 1 89 ? -20.628 -0.631 -2.111 1.00 76.62 89 SER A C 1
ATOM 724 O O . SER A 1 89 ? -20.375 -0.056 -3.160 1.00 76.62 89 SER A O 1
ATOM 726 N N . GLU A 1 90 ? -20.168 -0.209 -0.933 1.00 69.69 90 GLU A N 1
ATOM 727 C CA . GLU A 1 90 ? -19.322 0.980 -0.747 1.00 69.69 90 GLU A CA 1
ATOM 728 C C . GLU A 1 90 ? -17.832 0.629 -0.645 1.00 69.69 90 GLU A C 1
ATOM 730 O O . GLU A 1 90 ? -16.975 1.507 -0.533 1.00 69.69 90 GLU A O 1
ATOM 735 N N . ARG A 1 91 ? -17.485 -0.663 -0.666 1.00 77.06 91 ARG A N 1
ATOM 736 C CA . ARG A 1 91 ? -16.084 -1.086 -0.676 1.00 77.06 91 ARG A CA 1
ATOM 737 C C . ARG A 1 91 ? -15.498 -0.810 -2.048 1.00 77.06 91 ARG A C 1
ATOM 739 O O . ARG A 1 91 ? -16.044 -1.291 -3.039 1.00 77.06 91 ARG A O 1
ATOM 746 N N . ALA A 1 92 ? -14.349 -0.136 -2.069 1.00 70.38 92 ALA A N 1
ATOM 747 C CA . ALA A 1 92 ? -13.590 0.108 -3.288 1.00 70.38 92 ALA A CA 1
ATOM 748 C C . ALA A 1 92 ? -13.384 -1.199 -4.069 1.00 70.38 92 ALA A C 1
ATOM 750 O O . ALA A 1 92 ? -12.740 -2.142 -3.595 1.00 70.38 92 ALA A O 1
ATOM 751 N N . GLN A 1 93 ? -13.950 -1.248 -5.267 1.00 66.75 93 GLN A N 1
ATOM 752 C CA . GLN A 1 93 ? -13.782 -2.322 -6.228 1.00 66.75 93 GLN A CA 1
ATOM 753 C C . GLN A 1 93 ? -12.562 -2.041 -7.102 1.00 66.75 93 GLN A C 1
ATOM 755 O O . GLN A 1 93 ? -12.110 -0.907 -7.254 1.00 66.75 93 GLN A O 1
ATOM 760 N N . TYR A 1 94 ? -12.042 -3.082 -7.752 1.00 54.16 94 TYR A N 1
ATOM 761 C CA . TYR A 1 94 ? -10.903 -2.947 -8.665 1.00 54.16 94 TYR A CA 1
ATOM 762 C C . TYR A 1 94 ? -11.129 -1.880 -9.754 1.00 54.16 94 TYR A C 1
ATOM 764 O O . TYR A 1 94 ? -10.203 -1.174 -10.147 1.00 54.16 94 TYR A O 1
ATOM 772 N N . ASN A 1 95 ? -12.374 -1.739 -10.218 1.00 55.53 95 ASN A N 1
ATOM 773 C CA . ASN A 1 95 ? -12.741 -0.765 -11.242 1.00 55.53 95 ASN A CA 1
ATOM 774 C C . ASN A 1 95 ? -12.895 0.671 -10.713 1.00 55.53 95 ASN A C 1
ATOM 776 O O . ASN A 1 95 ? -12.901 1.582 -11.533 1.00 55.53 95 ASN A O 1
ATOM 780 N N . ASP A 1 96 ? -12.956 0.889 -9.397 1.00 57.84 96 ASP A N 1
ATOM 781 C CA . ASP A 1 96 ? -13.093 2.232 -8.807 1.00 57.84 96 ASP A CA 1
ATOM 782 C C . ASP A 1 96 ? -11.753 2.981 -8.763 1.00 57.84 96 ASP A C 1
ATOM 784 O O . ASP A 1 96 ? -11.712 4.203 -8.654 1.00 57.84 96 ASP A O 1
ATOM 788 N N . ILE A 1 97 ? -10.637 2.252 -8.888 1.00 56.44 97 ILE A N 1
ATOM 789 C CA . ILE A 1 97 ? -9.273 2.809 -8.888 1.00 56.44 97 ILE A CA 1
ATOM 790 C C . ILE A 1 97 ? -9.002 3.610 -10.173 1.00 56.44 97 ILE A C 1
ATOM 792 O O . ILE A 1 97 ? -8.139 4.489 -10.197 1.00 56.44 97 ILE A O 1
ATOM 796 N N . PHE A 1 98 ? -9.754 3.339 -11.242 1.00 52.47 98 PHE A N 1
ATOM 797 C CA . PHE A 1 98 ? -9.619 4.034 -12.514 1.00 52.47 98 PHE A CA 1
ATOM 798 C C . PHE A 1 98 ? -10.966 4.582 -12.956 1.00 52.47 98 PHE A C 1
ATOM 800 O O . PHE A 1 98 ? -11.847 3.837 -13.386 1.00 52.47 98 PHE A O 1
ATOM 807 N N . LEU A 1 99 ? -11.094 5.907 -12.935 1.00 49.91 99 LEU A N 1
ATOM 808 C CA . LEU A 1 99 ? -12.205 6.566 -13.598 1.00 49.91 99 LEU A CA 1
ATOM 809 C C . LEU A 1 99 ? -12.127 6.252 -15.102 1.00 49.91 99 LEU A C 1
ATOM 811 O O . LEU A 1 99 ? -11.236 6.729 -15.803 1.00 49.91 99 LEU A O 1
ATOM 815 N N . ARG A 1 100 ? -13.041 5.416 -15.606 1.00 54.44 100 ARG A N 1
ATOM 816 C CA . ARG A 1 100 ? -13.140 5.116 -17.047 1.00 54.44 100 ARG A CA 1
ATOM 817 C C . ARG A 1 100 ? -13.842 6.226 -17.833 1.00 54.44 100 ARG A C 1
ATOM 819 O O . ARG A 1 100 ? -13.785 6.227 -19.058 1.00 54.44 100 ARG A O 1
ATOM 826 N N . ALA A 1 101 ? -14.500 7.154 -17.140 1.00 56.81 101 ALA A N 1
ATOM 827 C CA . ALA A 1 101 ? -15.174 8.297 -17.734 1.00 56.81 101 ALA A CA 1
ATOM 828 C C . ALA A 1 101 ? -14.315 9.559 -17.551 1.00 56.81 101 ALA A C 1
ATOM 830 O O . ALA A 1 101 ? -13.944 9.863 -16.419 1.00 56.81 101 ALA A O 1
ATOM 831 N N . PRO A 1 102 ? -13.994 10.308 -18.618 1.00 56.09 102 PRO A N 1
ATOM 832 C CA . PRO A 1 102 ? -13.356 11.608 -18.484 1.00 56.09 102 PRO A CA 1
ATOM 833 C C . PRO A 1 102 ? -14.387 12.624 -17.976 1.00 56.09 102 PRO A C 1
ATOM 835 O O . PRO A 1 102 ? -15.065 13.284 -18.760 1.00 56.09 102 PRO A O 1
ATOM 838 N N . THR A 1 103 ? -14.539 12.743 -16.660 1.00 64.00 103 THR A N 1
ATOM 839 C CA . THR A 1 103 ? -15.240 13.881 -16.054 1.00 64.00 103 THR A CA 1
ATOM 840 C C . THR A 1 103 ? -14.284 15.069 -15.941 1.00 64.00 103 THR A C 1
ATOM 842 O O . THR A 1 103 ? -13.108 14.880 -15.615 1.00 64.00 103 THR A O 1
ATOM 845 N N . PRO A 1 104 ? -14.757 16.304 -16.186 1.00 74.25 104 PRO A N 1
ATOM 846 C CA . PRO A 1 104 ? -13.997 17.504 -15.864 1.00 74.25 104 PRO A CA 1
ATOM 847 C C . PRO A 1 104 ? -13.546 17.472 -14.401 1.00 74.25 104 PRO A C 1
ATOM 849 O O . PRO A 1 104 ? -14.338 17.166 -13.511 1.00 74.25 104 PRO A O 1
ATOM 852 N N . TYR A 1 105 ? -12.269 17.768 -14.161 1.00 67.25 105 TYR A N 1
ATOM 853 C CA . TYR A 1 105 ? -11.718 17.818 -12.812 1.00 67.25 105 TYR A CA 1
ATOM 854 C C . TYR A 1 105 ? -12.344 18.981 -12.034 1.00 67.25 105 TYR A C 1
ATOM 856 O O . TYR A 1 105 ? -12.130 20.145 -12.371 1.00 67.25 105 TYR A O 1
ATOM 864 N N . ASP A 1 106 ? -13.107 18.663 -10.990 1.00 76.44 106 ASP A N 1
ATOM 865 C CA . ASP A 1 106 ? -13.607 19.645 -10.033 1.00 76.44 106 ASP A CA 1
ATOM 866 C C . ASP A 1 106 ? -12.496 19.979 -9.030 1.00 76.44 106 ASP A C 1
ATOM 868 O O . ASP A 1 106 ? -12.067 19.140 -8.234 1.00 76.44 106 ASP A O 1
ATOM 872 N N . SER A 1 107 ? -12.026 21.225 -9.056 1.00 69.19 107 SER A N 1
ATOM 873 C CA . SER A 1 107 ? -10.973 21.710 -8.160 1.00 69.19 107 SER A CA 1
ATOM 874 C C . SER A 1 107 ? -11.380 21.703 -6.684 1.00 69.19 107 SER A C 1
ATOM 876 O O . SER A 1 107 ? -10.511 21.762 -5.813 1.00 69.19 107 SER A O 1
ATOM 878 N N . THR A 1 108 ? -12.676 21.597 -6.388 1.00 78.88 108 THR A N 1
ATOM 879 C CA . THR A 1 108 ? -13.213 21.499 -5.029 1.00 78.88 108 THR A CA 1
ATOM 880 C C . THR A 1 108 ? -13.432 20.062 -4.559 1.00 78.88 108 THR A C 1
ATOM 882 O O . THR A 1 108 ? -13.696 19.862 -3.374 1.00 78.88 108 THR A O 1
ATOM 885 N N . PHE A 1 109 ? -13.241 19.059 -5.426 1.00 70.00 109 PHE A N 1
ATOM 886 C CA . PHE A 1 109 ? -13.483 17.641 -5.129 1.00 70.00 109 PHE A CA 1
ATOM 887 C C . PHE A 1 109 ? -12.809 17.178 -3.828 1.00 70.00 109 PHE A C 1
ATOM 889 O O . PHE A 1 109 ? -13.428 16.518 -2.997 1.00 70.00 109 PHE A O 1
ATOM 896 N N . TRP A 1 110 ? -11.556 17.583 -3.609 1.00 63.31 110 TRP A N 1
ATOM 897 C CA . TRP A 1 110 ? -10.771 17.192 -2.434 1.00 63.31 110 TRP A CA 1
ATOM 898 C C . TRP A 1 110 ? -11.046 18.024 -1.179 1.00 63.31 110 TRP A C 1
ATOM 900 O O . TRP A 1 110 ? -10.545 17.680 -0.115 1.00 63.31 110 TRP A O 1
ATOM 910 N N . LYS A 1 111 ? -11.850 19.094 -1.255 1.00 65.56 111 LYS A N 1
ATOM 911 C CA . LYS A 1 111 ? -12.048 20.054 -0.152 1.00 65.56 111 LYS A CA 1
ATOM 912 C C . LYS A 1 111 ? -12.547 19.399 1.143 1.00 65.56 111 LYS A C 1
ATOM 914 O O . LYS A 1 111 ? -12.234 19.886 2.224 1.00 65.56 111 LYS A O 1
ATOM 919 N N . ASN A 1 112 ? -13.298 18.303 1.023 1.00 61.94 112 ASN A N 1
ATOM 920 C CA . ASN A 1 112 ? -13.873 17.571 2.155 1.00 61.94 112 ASN A CA 1
ATOM 921 C C . ASN A 1 112 ? -13.119 16.275 2.496 1.00 61.94 112 ASN A C 1
ATOM 923 O O . ASN A 1 112 ? -13.493 15.585 3.440 1.00 61.94 112 ASN A O 1
ATOM 927 N N . TYR A 1 113 ? -12.074 15.931 1.742 1.00 56.00 113 TYR A N 1
ATOM 928 C CA . TYR A 1 113 ? -11.251 14.756 2.003 1.00 56.00 113 TYR A CA 1
ATOM 929 C C . TYR A 1 113 ? -9.946 15.189 2.666 1.00 56.00 113 TYR A C 1
ATOM 931 O O . TYR A 1 113 ? -9.333 16.185 2.287 1.00 56.00 113 TYR A O 1
ATOM 939 N N . THR A 1 114 ? -9.485 14.423 3.653 1.00 51.00 114 THR A N 1
ATOM 940 C CA . THR A 1 114 ? -8.189 14.650 4.299 1.00 51.00 114 THR A CA 1
ATOM 941 C C . THR A 1 114 ? -7.057 14.226 3.360 1.00 51.00 114 THR A C 1
ATOM 943 O O . THR A 1 114 ? -6.401 13.208 3.561 1.00 51.00 114 THR A O 1
ATOM 946 N N . THR A 1 115 ? -6.807 14.991 2.301 1.00 51.19 115 THR A N 1
ATOM 947 C CA . THR A 1 115 ? -5.517 14.932 1.616 1.00 51.19 115 THR A CA 1
ATOM 948 C C . THR A 1 115 ? -4.486 15.545 2.550 1.00 51.19 115 THR A C 1
ATOM 950 O O . THR A 1 115 ? -4.531 16.745 2.822 1.00 51.19 115 THR A O 1
ATOM 953 N N . LEU A 1 116 ? -3.572 14.720 3.067 1.00 54.47 116 LEU A N 1
ATOM 954 C CA . LEU A 1 116 ? -2.372 15.206 3.741 1.00 54.47 116 LEU A CA 1
ATOM 955 C C . LEU A 1 116 ? -1.551 15.971 2.703 1.00 54.47 116 LEU A C 1
ATOM 957 O O . LEU A 1 116 ? -0.763 15.390 1.959 1.00 54.47 116 LEU A O 1
ATOM 961 N N . LEU A 1 117 ? -1.784 17.277 2.605 1.00 59.47 117 LEU A N 1
ATOM 962 C CA . LEU A 1 117 ? -0.891 18.141 1.858 1.00 59.47 117 LEU A CA 1
ATOM 963 C C . LEU A 1 117 ? 0.456 18.112 2.591 1.00 59.47 117 LEU A C 1
ATOM 965 O O . LEU A 1 117 ? 0.477 18.288 3.814 1.00 59.47 117 LEU A O 1
ATOM 969 N N . PRO A 1 118 ? 1.574 17.861 1.886 1.00 60.75 118 PRO A N 1
ATOM 970 C CA . PRO A 1 118 ? 2.884 17.924 2.510 1.00 60.75 118 PRO A CA 1
ATOM 971 C C . PRO A 1 118 ? 3.043 19.301 3.153 1.00 60.75 118 PRO A C 1
ATOM 973 O O . PRO A 1 118 ? 2.673 20.309 2.542 1.00 60.75 118 PRO A O 1
ATOM 976 N N . SER A 1 119 ? 3.550 19.334 4.389 1.00 74.88 119 SER A N 1
ATOM 977 C CA . SER A 1 119 ? 3.782 20.592 5.100 1.00 74.88 119 SER A CA 1
ATOM 978 C C . SER A 1 119 ? 4.648 21.520 4.249 1.00 74.88 119 SER A C 1
ATOM 980 O O . SER A 1 119 ? 5.462 21.062 3.445 1.00 74.88 119 SER A O 1
ATOM 982 N N . SER A 1 120 ? 4.494 22.832 4.426 1.00 81.12 120 SER A N 1
ATOM 983 C CA . SER A 1 120 ? 5.314 23.826 3.720 1.00 81.12 120 SER A CA 1
ATOM 984 C C . SER A 1 120 ? 6.812 23.535 3.862 1.00 81.12 120 SER A C 1
ATOM 986 O O . SER A 1 120 ? 7.552 23.650 2.891 1.00 81.12 120 SER A O 1
ATOM 988 N N . GLN A 1 121 ? 7.238 23.069 5.038 1.00 77.38 121 GLN A N 1
ATOM 989 C CA . GLN A 1 121 ? 8.615 22.652 5.282 1.00 77.38 121 GLN A CA 1
ATOM 990 C C . GLN A 1 121 ? 9.024 21.451 4.419 1.00 77.38 121 GLN A C 1
ATOM 992 O O . GLN A 1 121 ? 10.033 21.520 3.729 1.00 77.38 121 GLN A O 1
ATOM 997 N N . LEU A 1 122 ? 8.213 20.388 4.379 1.00 73.12 122 LEU A N 1
ATOM 998 C CA . LEU A 1 122 ? 8.505 19.212 3.554 1.00 73.12 122 LEU A CA 1
ATOM 999 C C . LEU A 1 122 ? 8.571 19.570 2.060 1.00 73.12 122 LEU A C 1
ATOM 1001 O O . LEU A 1 122 ? 9.387 19.022 1.325 1.00 73.12 122 LEU A O 1
ATOM 1005 N N . GLN A 1 123 ? 7.743 20.511 1.601 1.00 75.94 123 GLN A N 1
ATOM 1006 C CA . GLN A 1 123 ? 7.801 21.004 0.222 1.00 75.94 123 GLN A CA 1
ATOM 1007 C C . GLN A 1 123 ? 9.120 21.732 -0.077 1.00 75.94 123 GLN A C 1
ATOM 1009 O O . GLN A 1 123 ? 9.711 21.503 -1.133 1.00 75.94 123 GLN A O 1
ATOM 1014 N N . LEU A 1 124 ? 9.592 22.580 0.843 1.00 85.38 124 LEU A N 1
ATOM 1015 C CA . LEU A 1 124 ? 10.878 23.272 0.717 1.00 85.38 124 LEU A CA 1
ATOM 1016 C C . LEU A 1 124 ? 12.048 22.282 0.712 1.00 85.38 124 LEU A C 1
ATOM 1018 O O . LEU A 1 124 ? 12.908 22.363 -0.166 1.00 85.38 124 LEU A O 1
ATOM 1022 N N . ASP A 1 125 ? 12.027 21.298 1.610 1.00 83.75 125 ASP A N 1
ATOM 1023 C CA . ASP A 1 125 ? 13.074 20.279 1.708 1.00 83.75 125 ASP A CA 1
ATOM 1024 C C . ASP A 1 125 ? 13.166 19.440 0.417 1.00 83.75 125 ASP A C 1
ATOM 1026 O O . ASP A 1 125 ? 14.260 19.153 -0.076 1.00 83.75 125 ASP A O 1
ATOM 1030 N N . LEU A 1 126 ? 12.022 19.089 -0.187 1.00 80.12 126 LEU A N 1
ATOM 1031 C CA . LEU A 1 126 ? 11.971 18.372 -1.468 1.00 80.12 126 LEU A CA 1
ATOM 1032 C C . LEU A 1 126 ? 12.505 19.217 -2.637 1.00 80.12 126 LEU A C 1
ATOM 1034 O O . LEU A 1 126 ? 13.190 18.694 -3.527 1.00 80.12 126 LEU A O 1
ATOM 1038 N N . LEU A 1 127 ? 12.221 20.523 -2.648 1.00 87.25 127 LEU A N 1
ATOM 1039 C CA . LEU A 1 127 ? 12.774 21.444 -3.645 1.00 87.25 127 LEU A CA 1
ATOM 1040 C C . LEU A 1 127 ? 14.296 21.546 -3.517 1.00 87.25 127 LEU A C 1
ATOM 1042 O O . LEU A 1 127 ? 14.998 21.491 -4.531 1.00 87.25 127 LEU A O 1
ATOM 1046 N N . ASP A 1 128 ? 14.813 21.637 -2.294 1.00 86.56 128 ASP A N 1
ATOM 1047 C CA . ASP A 1 128 ? 16.252 21.700 -2.045 1.00 86.56 128 ASP A CA 1
ATOM 1048 C C . ASP A 1 128 ? 16.960 20.389 -2.390 1.00 86.56 128 ASP A C 1
ATOM 1050 O O . ASP A 1 128 ? 17.990 20.424 -3.067 1.00 86.56 128 ASP A O 1
ATOM 1054 N N . GLN A 1 129 ? 16.377 19.231 -2.065 1.00 81.94 129 GLN A N 1
ATOM 1055 C CA . GLN A 1 129 ? 16.895 17.939 -2.533 1.00 81.94 129 GLN A CA 1
ATOM 1056 C C . GLN A 1 129 ? 16.974 17.876 -4.062 1.00 81.94 129 GLN A C 1
ATOM 1058 O O . GLN A 1 129 ? 17.979 17.427 -4.616 1.00 81.94 129 GLN A O 1
ATOM 1063 N N . THR A 1 130 ? 15.949 18.368 -4.760 1.00 86.69 130 THR A N 1
ATOM 1064 C CA . THR A 1 130 ? 15.934 18.391 -6.230 1.00 86.69 130 THR A CA 1
ATOM 1065 C C . THR A 1 130 ? 17.039 19.297 -6.785 1.00 86.69 130 THR A C 1
ATOM 1067 O O . THR A 1 130 ? 17.736 18.923 -7.733 1.00 86.69 130 THR A O 1
ATOM 1070 N N . ARG A 1 131 ? 17.252 20.476 -6.181 1.00 86.94 131 ARG A N 1
ATOM 1071 C CA . ARG A 1 131 ? 18.357 21.385 -6.544 1.00 86.94 131 ARG A CA 1
ATOM 1072 C C . ARG A 1 131 ? 19.715 20.724 -6.329 1.00 86.94 131 ARG A C 1
ATOM 1074 O O . ARG A 1 131 ? 20.558 20.783 -7.222 1.00 86.94 131 ARG A O 1
ATOM 1081 N N . GLN A 1 132 ? 19.910 20.066 -5.187 1.00 85.69 132 GLN A N 1
ATOM 1082 C CA . GLN A 1 132 ? 21.156 19.377 -4.845 1.00 85.69 132 GLN A CA 1
ATOM 1083 C C . GLN A 1 132 ? 21.452 18.220 -5.800 1.00 85.69 132 GLN A C 1
ATOM 1085 O O . GLN A 1 132 ? 22.572 18.110 -6.293 1.00 85.69 132 GLN A O 1
ATOM 1090 N N . GLN A 1 133 ? 20.454 17.399 -6.133 1.00 82.44 133 GLN A N 1
ATOM 1091 C CA . GLN A 1 133 ? 20.606 16.320 -7.114 1.00 82.44 133 GLN A CA 1
ATOM 1092 C C . GLN A 1 133 ? 20.989 16.861 -8.493 1.00 82.44 133 GLN A C 1
ATOM 1094 O O . GLN A 1 133 ? 21.880 16.319 -9.145 1.00 82.44 133 GLN A O 1
ATOM 1099 N N . ARG A 1 134 ? 20.360 17.959 -8.927 1.00 82.56 134 ARG A N 1
ATOM 1100 C CA . ARG A 1 134 ? 20.675 18.599 -10.208 1.00 82.56 134 ARG A CA 1
ATOM 1101 C C . ARG A 1 134 ? 22.084 19.193 -10.217 1.00 82.56 134 ARG A C 1
ATOM 1103 O O . ARG A 1 134 ? 22.802 19.019 -11.194 1.00 82.56 134 ARG A O 1
ATOM 1110 N N . ALA A 1 135 ? 22.498 19.841 -9.130 1.00 83.94 135 ALA A N 1
ATOM 1111 C CA . ALA A 1 135 ? 23.860 20.341 -8.972 1.00 83.94 135 ALA A CA 1
ATOM 1112 C C . ALA A 1 135 ? 24.884 19.195 -8.992 1.00 83.94 135 ALA A C 1
ATOM 1114 O O . ALA A 1 135 ? 25.869 19.271 -9.720 1.00 83.94 135 ALA A O 1
ATOM 1115 N N . ALA A 1 136 ? 24.619 18.100 -8.275 1.00 84.94 136 ALA A N 1
ATOM 1116 C CA . ALA A 1 136 ? 25.475 16.918 -8.272 1.00 84.94 136 ALA A CA 1
ATOM 1117 C C . ALA A 1 136 ? 25.592 16.282 -9.667 1.00 84.94 136 ALA A C 1
ATOM 1119 O O . ALA A 1 136 ? 26.687 15.907 -10.068 1.00 84.94 136 ALA A O 1
ATOM 1120 N N . GLN A 1 137 ? 24.503 16.217 -10.439 1.00 80.12 137 GLN A N 1
ATOM 1121 C CA . GLN A 1 137 ? 24.533 15.740 -11.828 1.00 80.12 137 GLN A CA 1
ATOM 1122 C C . GLN A 1 137 ? 25.359 16.649 -12.746 1.00 80.12 137 GLN A C 1
ATOM 1124 O O . GLN A 1 137 ? 26.099 16.147 -13.584 1.00 80.12 137 GLN A O 1
ATOM 1129 N N . LEU A 1 138 ? 25.257 17.971 -12.585 1.00 81.38 138 LEU A N 1
ATOM 1130 C CA . LEU A 1 138 ? 26.044 18.933 -13.364 1.00 81.38 138 LEU A CA 1
ATOM 1131 C C . LEU A 1 138 ? 27.537 18.875 -13.019 1.00 81.38 138 LEU A C 1
ATOM 1133 O O . LEU A 1 138 ? 28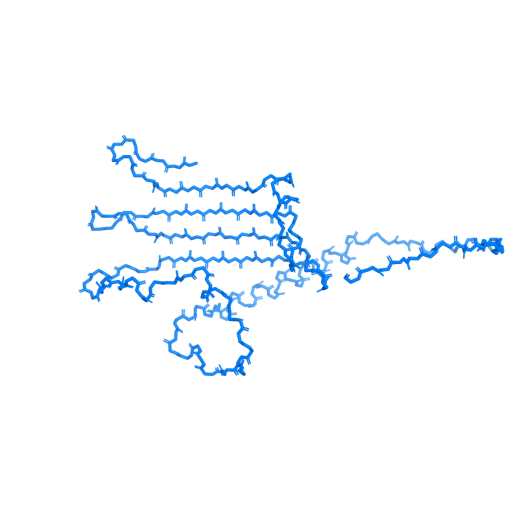.368 19.032 -13.905 1.00 81.38 138 LEU A O 1
ATOM 1137 N N . LEU A 1 139 ? 27.872 18.628 -11.751 1.00 80.69 139 LEU A N 1
ATOM 1138 C CA . LEU A 1 139 ? 29.253 18.481 -11.284 1.00 80.69 139 LEU A CA 1
ATOM 1139 C C . LEU A 1 139 ? 29.853 17.111 -11.633 1.00 80.69 139 LEU A C 1
ATOM 1141 O O . LEU A 1 139 ? 31.057 17.008 -11.843 1.00 80.69 139 LEU A O 1
ATOM 1145 N N . ALA A 1 140 ? 29.026 16.065 -11.691 1.00 73.94 140 ALA A N 1
ATOM 1146 C CA . ALA A 1 140 ? 29.433 14.716 -12.082 1.00 73.94 140 ALA A CA 1
ATOM 1147 C C . ALA A 1 140 ? 29.447 14.507 -13.605 1.00 73.94 140 ALA A C 1
ATOM 1149 O O . ALA A 1 140 ? 29.953 13.486 -14.073 1.00 73.94 140 ALA A O 1
ATOM 1150 N N . ALA A 1 141 ? 28.891 15.441 -14.386 1.00 59.28 141 ALA A N 1
ATOM 1151 C CA . ALA A 1 141 ? 29.004 15.408 -15.834 1.00 59.28 141 ALA A CA 1
ATOM 1152 C C . ALA A 1 141 ? 30.491 15.549 -16.205 1.00 59.28 141 ALA A C 1
ATOM 1154 O O . ALA A 1 141 ? 31.114 16.545 -15.830 1.00 59.28 141 ALA A O 1
ATOM 1155 N N . PRO A 1 142 ? 31.090 14.575 -16.914 1.00 55.84 142 PRO A N 1
ATOM 1156 C CA . PRO A 1 142 ? 32.479 14.687 -17.314 1.00 55.84 142 PRO A CA 1
ATOM 1157 C C . PRO A 1 142 ? 32.613 15.916 -18.208 1.00 55.84 142 PRO A C 1
ATOM 1159 O O . PRO A 1 142 ? 31.898 16.048 -19.204 1.00 55.84 142 PRO A O 1
ATOM 1162 N N . THR A 1 143 ? 33.529 16.815 -17.856 1.00 51.88 143 THR A N 1
ATOM 1163 C CA . THR A 1 143 ? 34.003 17.869 -18.745 1.00 51.88 143 THR A CA 1
ATOM 1164 C C . THR A 1 143 ? 34.604 17.167 -19.953 1.00 51.88 143 THR A C 1
ATOM 1166 O O . THR A 1 143 ? 35.765 16.763 -19.945 1.00 51.88 143 THR A O 1
ATOM 1169 N N . THR A 1 144 ? 33.804 16.958 -20.997 1.00 49.16 144 THR A N 1
ATOM 1170 C CA . THR A 1 144 ? 34.330 16.637 -22.315 1.00 49.16 144 THR A CA 1
ATOM 1171 C C . THR A 1 144 ? 35.128 17.855 -22.739 1.00 49.16 144 THR A C 1
ATOM 1173 O O . THR A 1 144 ? 34.576 18.843 -23.225 1.00 49.16 144 THR A O 1
ATOM 1176 N N . SER A 1 145 ? 36.430 17.807 -22.472 1.00 45.38 145 SER A N 1
ATOM 1177 C CA . SER A 1 145 ? 37.423 18.630 -23.131 1.00 45.38 145 SER A CA 1
ATOM 1178 C C . SER A 1 145 ? 37.116 18.590 -24.621 1.00 45.38 145 SER A C 1
ATOM 1180 O O . SER A 1 145 ? 37.050 17.521 -25.232 1.00 45.38 145 SER A O 1
ATOM 1182 N N . ALA A 1 146 ? 36.849 19.769 -25.178 1.00 50.16 146 ALA A N 1
ATOM 1183 C CA . ALA A 1 146 ? 36.618 19.967 -26.592 1.00 50.16 146 ALA A CA 1
ATOM 1184 C C . ALA A 1 146 ? 37.819 19.415 -27.371 1.00 50.16 146 ALA A C 1
ATOM 1186 O O . ALA A 1 146 ? 38.843 20.075 -27.521 1.00 50.16 146 ALA A O 1
ATOM 1187 N N . THR A 1 147 ? 37.690 18.180 -27.842 1.00 43.69 147 THR A N 1
ATOM 1188 C CA . THR A 1 147 ? 38.535 17.623 -28.887 1.00 43.69 147 THR A CA 1
ATOM 1189 C C . THR A 1 147 ? 37.666 17.640 -30.127 1.00 43.69 147 THR A C 1
ATOM 1191 O O . THR A 1 147 ? 36.637 16.966 -30.181 1.00 43.69 147 THR A O 1
ATOM 1194 N N . SER A 1 148 ? 38.024 18.503 -31.073 1.00 48.97 148 SER A N 1
ATOM 1195 C CA . SER A 1 148 ? 37.349 18.662 -32.357 1.00 48.97 148 SER A CA 1
ATOM 1196 C C . SER A 1 148 ? 37.050 17.298 -32.994 1.00 48.97 148 SER A C 1
ATOM 1198 O O . SER A 1 148 ? 37.946 16.451 -33.038 1.00 48.97 148 SER A O 1
ATOM 1200 N N . PRO A 1 149 ? 35.831 17.054 -33.506 1.00 53.50 149 PRO A N 1
ATOM 1201 C CA . PRO A 1 149 ? 35.538 15.797 -34.177 1.00 53.50 149 PRO A CA 1
ATOM 1202 C C . PRO A 1 149 ? 36.311 15.730 -35.507 1.00 53.50 149 PRO A C 1
ATOM 1204 O O . PRO A 1 149 ? 36.314 16.714 -36.253 1.00 53.50 149 PRO A O 1
ATOM 1207 N N . P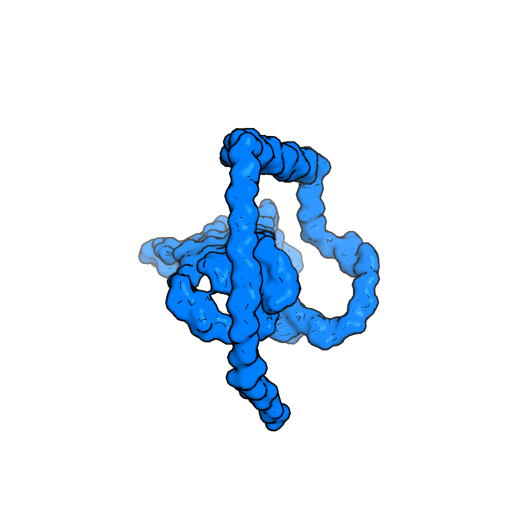RO A 1 150 ? 36.951 14.599 -35.856 1.00 52.78 150 PRO A N 1
ATOM 1208 C CA . PRO A 1 150 ? 37.399 14.384 -37.224 1.00 52.78 150 PRO A CA 1
ATOM 1209 C C . PRO A 1 150 ? 36.173 14.247 -38.140 1.00 52.78 150 PRO A C 1
ATOM 1211 O O . PRO A 1 150 ? 35.180 13.613 -37.774 1.00 52.78 150 PRO A O 1
ATOM 1214 N N . LEU A 1 151 ? 36.239 14.875 -39.320 1.00 53.91 151 LEU A N 1
ATOM 1215 C CA . LEU A 1 151 ? 35.169 14.869 -40.321 1.00 53.91 151 LEU A CA 1
ATOM 1216 C C . LEU A 1 151 ? 34.674 13.439 -40.622 1.00 53.91 151 LEU A C 1
ATOM 1218 O O . LEU A 1 151 ? 35.499 12.546 -40.835 1.00 53.91 151 LEU A O 1
ATOM 1222 N N . PRO A 1 152 ? 33.352 13.213 -40.729 1.00 61.72 152 PRO A N 1
ATOM 1223 C CA . PRO A 1 152 ? 32.833 11.934 -41.189 1.00 61.72 152 PRO A CA 1
ATOM 1224 C C . PRO A 1 152 ? 33.104 11.747 -42.695 1.00 61.72 152 PRO A C 1
ATOM 1226 O O . PRO A 1 152 ? 32.917 12.689 -43.472 1.00 61.72 152 PRO A O 1
ATOM 1229 N N . PRO A 1 153 ? 33.495 10.541 -43.150 1.00 59.16 153 PRO A N 1
ATOM 1230 C CA . PRO A 1 153 ? 33.510 10.220 -44.570 1.00 59.16 153 PRO A CA 1
ATOM 1231 C C . PRO A 1 153 ? 32.079 10.147 -45.131 1.00 59.16 153 PRO A C 1
ATOM 1233 O O . PRO A 1 153 ? 31.125 9.801 -44.431 1.00 59.16 153 PRO A O 1
ATOM 1236 N N . ALA A 1 154 ? 31.952 10.499 -46.412 1.00 51.03 154 ALA A N 1
ATOM 1237 C CA . ALA A 1 154 ? 30.699 10.656 -47.148 1.00 51.03 154 ALA A CA 1
ATOM 1238 C C . ALA A 1 154 ? 29.756 9.431 -47.064 1.00 51.03 154 ALA A C 1
ATOM 1240 O O . ALA A 1 154 ? 30.220 8.287 -47.035 1.00 51.03 154 ALA A O 1
ATOM 1241 N N . PRO A 1 155 ? 28.423 9.633 -47.080 1.00 48.81 155 PRO A N 1
ATOM 1242 C CA . PRO A 1 155 ? 27.473 8.541 -46.916 1.00 48.81 155 PRO A CA 1
ATOM 1243 C C . PRO A 1 155 ? 27.423 7.633 -48.152 1.00 48.81 155 PRO A C 1
ATOM 1245 O O . PRO A 1 155 ? 27.035 8.047 -49.246 1.00 48.81 155 PRO A O 1
ATOM 1248 N N . ALA A 1 156 ? 27.727 6.350 -47.953 1.00 48.38 156 ALA A N 1
ATOM 1249 C CA . ALA A 1 156 ? 27.359 5.300 -48.892 1.00 48.38 156 ALA A CA 1
ATOM 1250 C C . ALA A 1 156 ? 25.827 5.144 -48.909 1.00 48.38 156 ALA A C 1
ATOM 1252 O O . ALA A 1 156 ? 25.196 4.904 -47.877 1.00 48.38 156 ALA A O 1
ATOM 1253 N N . ARG A 1 157 ? 25.221 5.273 -50.096 1.00 47.19 157 ARG A N 1
ATOM 1254 C CA . ARG A 1 157 ? 23.787 5.053 -50.335 1.00 47.19 157 ARG A CA 1
ATOM 1255 C C . ARG A 1 157 ? 23.388 3.635 -49.907 1.00 47.19 157 ARG A C 1
ATOM 1257 O O . ARG A 1 157 ? 23.656 2.679 -50.627 1.00 47.19 157 ARG A O 1
ATOM 1264 N N . ARG A 1 158 ? 22.692 3.495 -48.776 1.00 44.66 158 ARG A N 1
ATOM 1265 C CA . ARG A 1 158 ? 21.974 2.262 -48.419 1.00 44.66 158 ARG A CA 1
ATOM 1266 C C . ARG A 1 158 ? 20.512 2.384 -48.829 1.00 44.66 158 ARG A C 1
ATOM 1268 O O . ARG A 1 158 ? 19.759 3.171 -48.265 1.00 44.66 158 ARG A O 1
ATOM 1275 N N . TRP A 1 159 ? 20.137 1.602 -49.834 1.00 39.50 159 TRP A N 1
ATOM 1276 C CA . TRP A 1 159 ? 18.758 1.386 -50.250 1.00 39.50 159 TRP A CA 1
ATOM 1277 C C . TRP A 1 159 ? 18.030 0.580 -49.169 1.00 39.50 159 TRP A C 1
ATOM 1279 O O . TRP A 1 159 ? 18.376 -0.572 -48.923 1.00 39.50 159 TRP A O 1
ATOM 1289 N N . TRP A 1 160 ? 17.025 1.175 -48.529 1.00 39.66 160 TRP A N 1
ATOM 1290 C CA . TRP A 1 160 ? 16.092 0.454 -47.665 1.00 39.66 160 TRP A CA 1
ATOM 1291 C C . TRP A 1 160 ? 14.852 0.086 -48.481 1.00 39.66 160 TRP A C 1
ATOM 1293 O O . TRP A 1 160 ? 13.994 0.923 -48.747 1.00 39.66 160 TRP A O 1
ATOM 1303 N N . GLN A 1 161 ? 14.763 -1.181 -48.880 1.00 45.81 161 GLN A N 1
ATOM 1304 C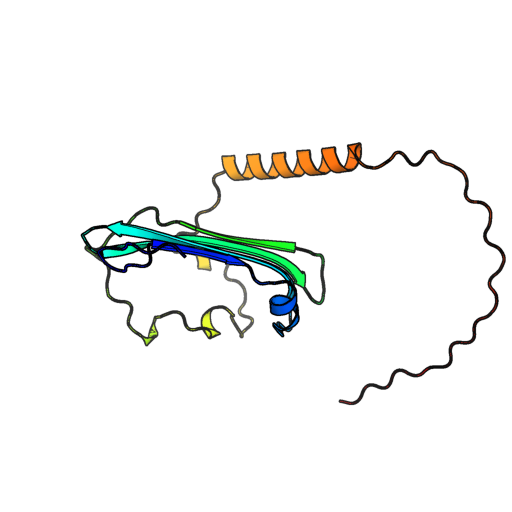 CA . GLN A 1 161 ? 13.493 -1.832 -49.192 1.00 45.81 161 GLN A CA 1
ATOM 1305 C C . GLN A 1 161 ? 13.115 -2.695 -47.987 1.00 45.81 161 GLN A C 1
ATOM 1307 O O . GLN A 1 161 ? 13.912 -3.521 -47.553 1.00 45.81 161 GLN A O 1
ATOM 1312 N N . GLY A 1 162 ? 11.908 -2.521 -47.447 1.00 36.62 162 GLY A N 1
ATOM 1313 C CA . GLY A 1 162 ? 11.422 -3.385 -46.370 1.00 36.62 162 GLY A CA 1
ATOM 1314 C C . GLY A 1 162 ? 10.165 -2.871 -45.685 1.00 36.62 162 GLY A C 1
ATOM 1315 O O . GLY A 1 162 ? 10.234 -2.287 -44.615 1.00 36.62 162 GLY A O 1
ATOM 1316 N N . ARG A 1 163 ? 9.023 -3.079 -46.343 1.00 40.69 163 ARG A N 1
ATOM 1317 C CA . ARG A 1 163 ? 7.654 -2.744 -45.920 1.00 40.69 163 ARG A CA 1
ATOM 1318 C C . ARG A 1 163 ? 7.325 -3.199 -44.488 1.00 40.69 163 ARG A C 1
ATOM 1320 O O . ARG A 1 163 ? 7.388 -4.390 -44.204 1.00 40.69 163 ARG A O 1
ATOM 1327 N N . LEU A 1 164 ? 6.814 -2.287 -43.660 1.00 37.38 164 LEU A N 1
ATOM 1328 C CA . LEU A 1 164 ? 5.984 -2.630 -42.501 1.00 37.38 164 LEU A CA 1
ATOM 1329 C C . LEU A 1 164 ? 4.530 -2.765 -42.972 1.00 37.38 164 LEU A C 1
ATOM 1331 O O . LEU A 1 164 ? 3.983 -1.845 -43.580 1.00 37.38 164 LEU A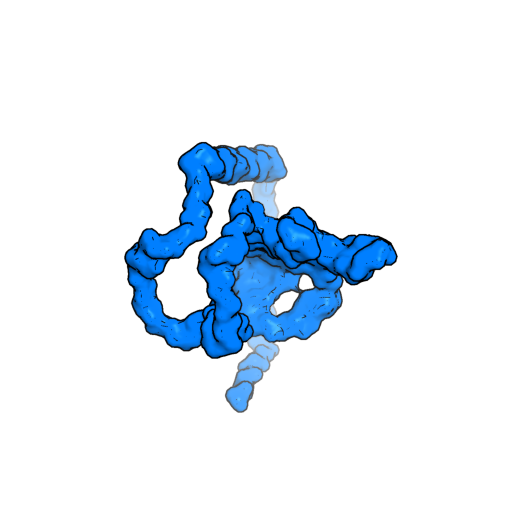 O 1
ATOM 1335 N N . ARG A 1 165 ? 3.917 -3.928 -42.731 1.00 34.66 165 ARG A N 1
ATOM 1336 C CA . ARG A 1 165 ? 2.475 -4.150 -42.896 1.00 34.66 165 ARG A CA 1
ATOM 1337 C C . ARG A 1 165 ? 1.835 -4.175 -41.512 1.00 34.66 165 ARG A C 1
ATOM 1339 O O . ARG A 1 165 ? 2.260 -4.956 -40.669 1.00 34.66 165 ARG A O 1
ATOM 1346 N N . TYR A 1 166 ? 0.810 -3.352 -41.322 1.00 34.94 166 TYR A N 1
ATOM 1347 C CA . TYR A 1 166 ? -0.154 -3.478 -40.233 1.00 34.94 166 TYR A CA 1
ATOM 1348 C C . TYR A 1 166 ? -1.388 -4.205 -40.770 1.00 34.94 166 TYR A C 1
ATOM 1350 O O . TYR A 1 166 ? -1.849 -3.905 -41.873 1.00 34.94 166 TYR A O 1
ATOM 1358 N N . THR A 1 167 ? -1.919 -5.144 -39.996 1.00 39.78 167 THR A N 1
ATOM 1359 C CA . THR A 1 167 ? -3.273 -5.679 -40.167 1.00 39.78 167 THR A CA 1
ATOM 1360 C C . THR A 1 167 ? -4.069 -5.339 -38.915 1.00 39.78 167 THR A C 1
ATOM 1362 O O . THR A 1 167 ? -3.561 -5.534 -37.810 1.00 39.78 167 THR A O 1
ATOM 13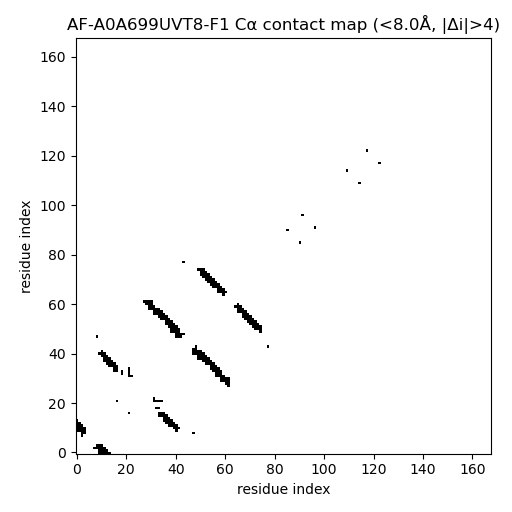65 N N . TYR A 1 168 ? -5.255 -4.770 -39.138 1.00 42.16 168 TYR A N 1
ATOM 1366 C CA . TYR A 1 168 ? -6.282 -4.455 -38.144 1.00 42.16 168 TYR A CA 1
ATOM 1367 C C . TYR A 1 168 ? -6.978 -5.717 -37.638 1.00 42.16 168 TYR A C 1
ATOM 1369 O O . TYR A 1 168 ? -7.078 -6.676 -38.438 1.00 42.16 168 TYR A O 1
#